Protein AF-A0A970BAY8-F1 (afdb_monomer)

Radius of gyration: 12.95 Å; Cα contacts (8 Å, |Δi|>4): 117; chains: 1; bounding box: 34×27×33 Å

pLDDT: mean 89.6, std 9.16, range [56.06, 97.62]

Foldseek 3Di:
DPLQDKDKAKDLPPDPAGPCQQVVLCVSEPDHDDPVCSVQLVVVCVVVVQKDWPDPCVPNSITMIIGGNPHVSSVVSVVVCPVVVVDDD

Solvent-accessible surface area (backbone atoms only — not comparable to full-atom values): 5271 Å² total; per-residue (Å²): 130,65,52,83,50,68,47,77,44,68,26,72,75,87,57,100,60,46,83,61,51,53,70,50,50,43,68,34,35,96,58,90,64,61,74,87,42,40,65,62,49,50,56,51,28,43,75,70,61,35,34,40,83,76,42,84,19,87,91,78,59,41,26,32,34,40,35,54,36,55,53,68,62,52,48,52,53,50,52,52,29,48,75,68,66,76,38,81,137

Mean predicted aligned error: 4.39 Å

Secondary structure (DSSP, 8-state):
--TTS-EEEEE-SSSSS-TTHHHHHHHH-SSPPPGGGHHHHHHHHHHTTSEEEEE--TTTS-EEEEE---HHHHHHHHHHHHHTTSS--

Structure (mmCIF, N/CA/C/O backbone):
data_AF-A0A970BAY8-F1
#
_entry.id   AF-A0A970BAY8-F1
#
loop_
_atom_site.group_PDB
_atom_site.id
_atom_site.type_symbol
_atom_site.label_atom_id
_atom_site.label_alt_id
_atom_site.label_comp_id
_atom_site.label_asym_id
_atom_site.label_entity_id
_atom_site.label_seq_id
_atom_site.pdbx_PDB_ins_code
_atom_site.Cartn_x
_atom_site.Cartn_y
_atom_site.Cartn_z
_atom_site.occupancy
_atom_site.B_iso_or_equiv
_atom_site.auth_seq_id
_atom_site.auth_comp_id
_atom_site.auth_asym_id
_atom_site.auth_atom_id
_atom_site.pdbx_PDB_model_num
ATOM 1 N N . MET A 1 1 ? 8.266 15.647 2.515 1.00 56.06 1 MET A N 1
ATOM 2 C CA . MET A 1 1 ? 7.504 14.823 1.559 1.00 56.06 1 MET A CA 1
ATOM 3 C C . MET A 1 1 ? 6.126 15.439 1.492 1.00 56.06 1 MET A C 1
ATOM 5 O O . MET A 1 1 ? 5.520 15.571 2.548 1.00 56.06 1 MET A O 1
ATOM 9 N N . ASN A 1 2 ? 5.699 15.925 0.327 1.00 57.38 2 ASN A N 1
ATOM 10 C CA . ASN A 1 2 ? 4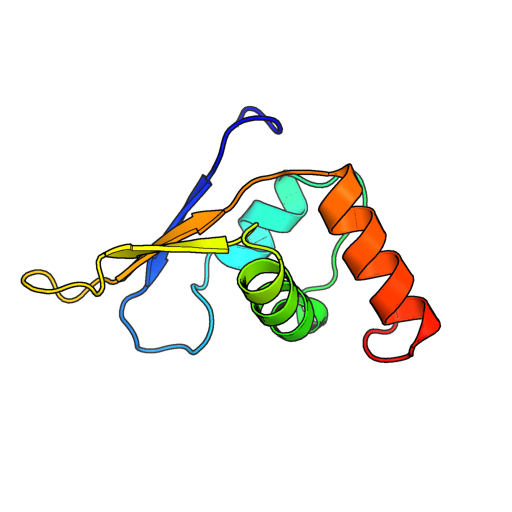.343 16.445 0.175 1.00 57.38 2 ASN A CA 1
ATOM 11 C C . ASN A 1 2 ? 3.377 15.256 0.281 1.00 57.38 2 ASN A C 1
ATOM 13 O O . ASN A 1 2 ? 3.509 14.327 -0.514 1.00 57.38 2 ASN A O 1
ATOM 17 N N . PRO A 1 3 ? 2.435 15.239 1.240 1.00 61.09 3 PRO A N 1
ATOM 18 C CA . PRO A 1 3 ? 1.479 14.141 1.389 1.00 61.09 3 PRO A CA 1
ATOM 19 C C . PRO A 1 3 ? 0.514 14.028 0.200 1.00 61.09 3 PRO A C 1
ATOM 21 O O . PRO A 1 3 ? -0.241 13.073 0.126 1.00 61.09 3 PRO A O 1
ATOM 24 N N . GLU A 1 4 ? 0.544 14.975 -0.737 1.00 69.75 4 GLU A N 1
ATOM 25 C CA . GLU A 1 4 ? -0.274 14.981 -1.953 1.00 69.75 4 GLU A CA 1
ATOM 26 C C . GLU A 1 4 ? 0.484 14.460 -3.188 1.00 69.75 4 GLU A C 1
ATOM 28 O O . GLU A 1 4 ? -0.126 14.157 -4.213 1.00 69.75 4 GLU A O 1
ATOM 33 N N . GLU A 1 5 ? 1.810 14.307 -3.102 1.00 83.00 5 GLU A N 1
ATOM 34 C CA . GLU A 1 5 ? 2.629 13.843 -4.221 1.00 83.00 5 GLU A CA 1
ATOM 35 C C . GLU A 1 5 ? 2.759 12.312 -4.235 1.00 83.00 5 GLU A C 1
ATOM 37 O O . GLU A 1 5 ? 2.951 11.690 -3.185 1.00 83.00 5 GLU A O 1
ATOM 42 N N . PRO A 1 6 ? 2.699 11.674 -5.421 1.00 90.69 6 PRO A N 1
ATOM 43 C CA . PRO A 1 6 ? 2.994 10.256 -5.551 1.00 90.69 6 PRO A CA 1
ATOM 44 C C . PRO A 1 6 ? 4.380 9.914 -5.014 1.00 90.69 6 PRO A C 1
ATOM 46 O O . PRO A 1 6 ? 5.341 10.657 -5.217 1.00 90.69 6 PRO A O 1
ATOM 49 N N . PHE A 1 7 ? 4.500 8.736 -4.412 1.00 92.62 7 PHE A N 1
ATOM 50 C CA . PHE A 1 7 ? 5.791 8.188 -4.023 1.00 92.62 7 PHE A CA 1
ATOM 51 C C . PHE A 1 7 ? 6.149 6.959 -4.837 1.00 92.62 7 PHE A C 1
ATOM 53 O O . PHE A 1 7 ? 5.284 6.249 -5.356 1.00 92.62 7 PHE A O 1
ATOM 60 N N . PHE A 1 8 ? 7.452 6.733 -4.970 1.00 92.81 8 PHE A N 1
ATOM 61 C CA . PHE A 1 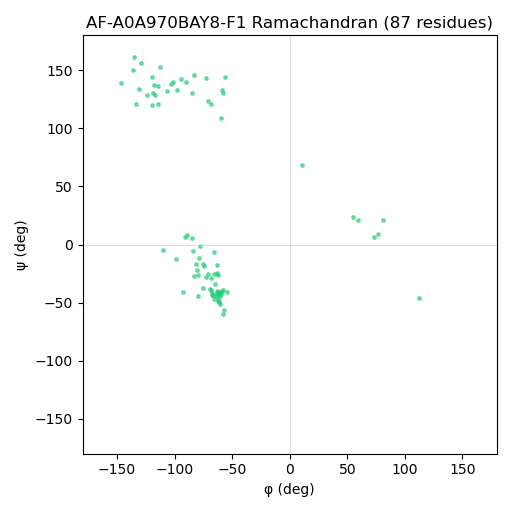8 ? 7.996 5.685 -5.815 1.00 92.81 8 PHE A CA 1
ATOM 62 C C . PHE A 1 8 ? 8.705 4.645 -4.963 1.00 92.81 8 PHE A C 1
ATOM 64 O O . PHE A 1 8 ? 9.451 4.985 -4.045 1.00 92.81 8 PHE A O 1
ATOM 71 N N . LEU A 1 9 ? 8.462 3.379 -5.279 1.00 93.44 9 LEU A N 1
ATOM 72 C CA . LEU A 1 9 ? 9.054 2.240 -4.594 1.00 93.44 9 LEU A CA 1
ATOM 73 C C . LEU A 1 9 ? 9.895 1.453 -5.587 1.00 93.44 9 LEU A C 1
ATOM 75 O O . LEU A 1 9 ? 9.461 1.212 -6.715 1.00 93.44 9 LEU A O 1
ATOM 79 N N . LEU A 1 10 ? 11.075 1.041 -5.141 1.00 91.38 10 LEU A N 1
ATOM 80 C CA . LEU A 1 10 ? 11.908 0.079 -5.845 1.00 91.38 10 LEU A CA 1
ATOM 81 C C . LEU A 1 10 ? 11.759 -1.279 -5.177 1.00 91.38 10 LEU A C 1
ATOM 83 O O . LEU A 1 10 ? 11.695 -1.377 -3.950 1.00 91.38 10 LEU A O 1
ATOM 87 N N . ASP A 1 11 ? 11.704 -2.304 -6.006 1.00 88.25 11 ASP A N 1
ATOM 88 C CA . ASP A 1 11 ? 11.506 -3.684 -5.609 1.00 88.25 11 ASP A CA 1
ATOM 89 C C . ASP A 1 11 ? 12.517 -4.554 -6.346 1.00 88.25 11 ASP A C 1
ATOM 91 O O . ASP A 1 11 ? 12.563 -4.547 -7.573 1.00 88.25 11 ASP A O 1
ATOM 95 N N . ASP A 1 12 ? 13.352 -5.268 -5.600 1.00 86.38 12 ASP A N 1
ATOM 96 C CA . ASP A 1 12 ? 14.357 -6.183 -6.147 1.00 86.38 12 ASP A CA 1
ATOM 97 C C . ASP A 1 12 ? 13.786 -7.582 -6.437 1.00 86.38 12 ASP A C 1
ATOM 99 O O . ASP A 1 12 ? 14.530 -8.502 -6.784 1.00 86.38 12 ASP A O 1
ATOM 103 N N . GLY A 1 13 ? 12.470 -7.758 -6.273 1.00 80.75 13 GLY A N 1
ATOM 104 C CA . GLY A 1 13 ? 11.755 -9.003 -6.529 1.00 80.75 13 GLY A CA 1
ATOM 105 C C . GLY A 1 13 ? 12.000 -10.088 -5.481 1.00 80.75 13 GLY A C 1
ATOM 106 O O . GLY A 1 13 ? 11.551 -11.219 -5.666 1.00 80.75 13 GLY A O 1
ATOM 107 N N . ARG A 1 14 ? 12.707 -9.788 -4.382 1.00 83.56 14 ARG A N 1
ATOM 108 C CA . ARG A 1 14 ? 12.956 -10.758 -3.300 1.00 83.56 14 ARG A CA 1
ATOM 109 C C . ARG A 1 14 ? 11.784 -10.882 -2.334 1.00 83.56 14 ARG A C 1
ATOM 111 O O . ARG A 1 14 ? 11.736 -11.839 -1.563 1.00 83.56 14 ARG A O 1
ATOM 118 N N . GLN A 1 15 ? 10.870 -9.916 -2.346 1.00 84.19 15 GLN A N 1
ATOM 119 C CA . GLN A 1 15 ? 9.718 -9.845 -1.454 1.00 84.19 15 GLN A CA 1
ATOM 120 C C . GLN A 1 15 ? 8.440 -9.630 -2.265 1.00 84.19 15 GLN A C 1
ATOM 122 O O . GLN A 1 15 ? 8.473 -9.109 -3.373 1.00 84.19 15 GLN A O 1
ATOM 127 N N . ALA A 1 16 ? 7.296 -10.025 -1.706 1.00 86.75 16 ALA A N 1
ATOM 128 C CA . ALA A 1 16 ? 6.003 -9.823 -2.363 1.00 86.75 16 ALA A CA 1
ATOM 129 C C . ALA A 1 16 ? 5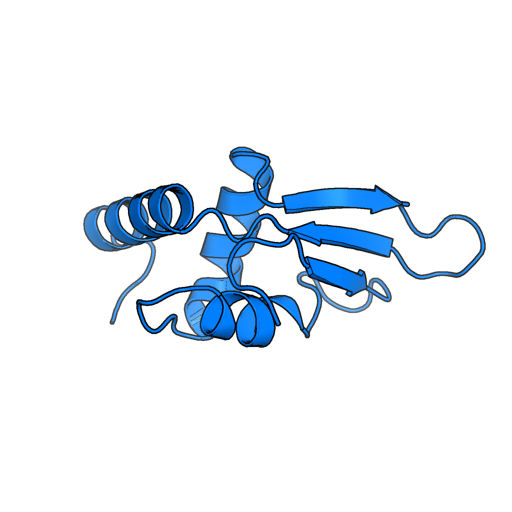.567 -8.345 -2.385 1.00 86.75 16 ALA A C 1
ATOM 131 O O . ALA A 1 16 ? 4.768 -7.943 -3.231 1.00 86.75 16 ALA A O 1
ATOM 132 N N . ILE A 1 17 ? 6.067 -7.554 -1.432 1.00 92.44 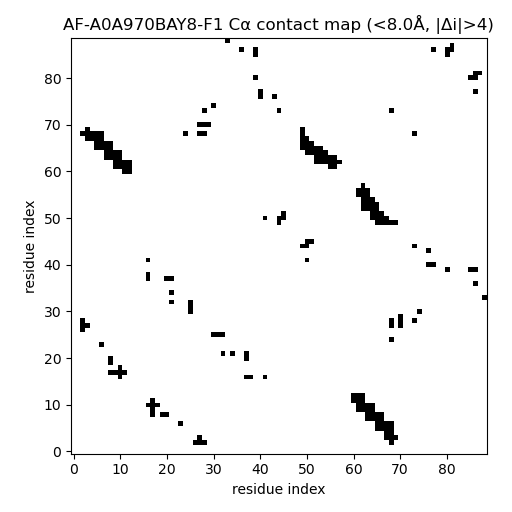17 ILE A N 1
ATOM 133 C CA . ILE A 1 17 ? 5.729 -6.147 -1.230 1.00 92.44 17 ILE A CA 1
ATOM 134 C C . ILE A 1 17 ? 7.047 -5.377 -1.102 1.00 92.44 17 ILE A C 1
ATOM 136 O O . ILE A 1 17 ? 7.914 -5.811 -0.340 1.00 92.44 17 ILE A O 1
ATOM 140 N N . PRO A 1 18 ? 7.216 -4.233 -1.788 1.00 92.56 18 PRO A N 1
ATOM 141 C CA . PRO A 1 18 ? 8.408 -3.417 -1.625 1.00 92.56 18 PRO A CA 1
ATOM 142 C C . PRO A 1 18 ? 8.562 -2.980 -0.156 1.00 92.56 18 PRO A C 1
ATOM 144 O O . PRO A 1 18 ? 7.605 -2.458 0.422 1.00 92.56 18 PRO A O 1
ATOM 147 N N . PRO A 1 19 ? 9.755 -3.100 0.451 1.00 90.62 19 PRO A N 1
ATOM 148 C CA . PRO A 1 19 ? 9.948 -2.901 1.894 1.00 90.62 19 PRO A CA 1
ATOM 149 C C . PRO A 1 19 ? 9.631 -1.474 2.363 1.00 90.62 19 PRO A C 1
ATOM 151 O O . PRO A 1 19 ? 9.283 -1.246 3.519 1.00 90.62 19 PRO A O 1
ATOM 154 N N . LEU A 1 20 ? 9.718 -0.493 1.461 1.00 93.31 20 LEU A N 1
ATOM 155 C CA . LEU A 1 20 ? 9.386 0.898 1.763 1.00 93.31 20 LEU A CA 1
ATOM 156 C C . LEU A 1 20 ? 7.887 1.212 1.652 1.00 93.31 20 LEU A C 1
ATOM 158 O O . LEU A 1 20 ? 7.485 2.316 2.007 1.00 93.31 20 LEU A O 1
ATOM 162 N N . PHE A 1 21 ? 7.047 0.274 1.204 1.00 94.62 21 PHE A N 1
ATOM 163 C CA . PHE A 1 21 ? 5.618 0.523 1.005 1.00 94.62 21 PHE A CA 1
ATOM 164 C C . PHE A 1 21 ? 4.921 0.983 2.288 1.00 94.62 21 PHE A C 1
ATOM 166 O O . PHE A 1 21 ? 4.391 2.092 2.331 1.00 94.62 21 PHE A O 1
ATOM 173 N N . TYR A 1 22 ? 4.962 0.159 3.337 1.00 94.12 22 TYR A N 1
ATOM 174 C CA . TYR A 1 22 ? 4.349 0.466 4.628 1.00 94.12 22 TYR A CA 1
ATOM 175 C C . TYR A 1 22 ? 4.867 1.777 5.246 1.00 94.12 22 TYR A C 1
ATOM 177 O O . TYR A 1 22 ? 4.053 2.671 5.498 1.00 94.12 22 TYR A O 1
ATOM 185 N N . PRO A 1 23 ? 6.187 1.964 5.463 1.00 93.25 23 PRO A N 1
ATOM 186 C CA . PRO A 1 23 ? 6.674 3.158 6.146 1.00 93.25 23 PRO A CA 1
ATOM 187 C C . PRO A 1 23 ? 6.438 4.443 5.345 1.00 93.25 23 PRO A C 1
ATOM 189 O O . PRO A 1 23 ? 6.362 5.514 5.946 1.00 93.25 23 PRO A O 1
ATOM 192 N N . MET A 1 24 ? 6.327 4.375 4.013 1.00 93.00 24 MET A N 1
ATOM 193 C CA . MET A 1 24 ? 5.960 5.538 3.200 1.00 93.00 24 MET A CA 1
ATOM 194 C C . MET A 1 24 ? 4.455 5.799 3.231 1.00 93.00 24 MET A C 1
ATOM 196 O O . MET A 1 24 ? 4.055 6.937 3.465 1.00 93.00 24 MET A O 1
ATOM 200 N N . LEU A 1 25 ? 3.620 4.766 3.094 1.00 92.75 25 LEU A N 1
ATOM 201 C CA . LEU A 1 25 ? 2.167 4.917 3.159 1.00 92.75 25 LEU A CA 1
ATOM 202 C C . LEU A 1 25 ? 1.714 5.468 4.519 1.00 92.75 25 LEU A C 1
ATOM 204 O O . LEU A 1 25 ? 0.934 6.415 4.566 1.00 92.75 25 LEU A O 1
ATOM 208 N N . ASN A 1 26 ? 2.261 4.945 5.619 1.00 92.25 26 ASN A N 1
ATOM 209 C CA . ASN A 1 26 ? 1.945 5.404 6.973 1.00 92.25 26 ASN A CA 1
ATOM 210 C C . ASN A 1 26 ? 2.336 6.878 7.212 1.00 92.25 26 ASN A C 1
ATOM 212 O O . ASN A 1 26 ? 1.732 7.551 8.035 1.00 92.25 26 ASN A O 1
ATOM 216 N N . LYS A 1 27 ? 3.326 7.408 6.477 1.00 89.44 27 LYS A N 1
ATOM 217 C CA . LYS A 1 27 ? 3.685 8.839 6.521 1.00 89.44 27 LYS A CA 1
ATOM 218 C C . LYS A 1 27 ? 2.752 9.721 5.693 1.00 89.44 27 LYS A C 1
ATOM 220 O O . LYS A 1 27 ? 2.651 10.912 5.973 1.00 89.44 27 LYS A O 1
ATOM 225 N N . CYS A 1 28 ? 2.128 9.169 4.656 1.00 87.12 28 CYS A N 1
ATOM 226 C CA . CYS A 1 28 ? 1.213 9.898 3.778 1.00 87.12 28 CYS A CA 1
ATOM 227 C C . CYS A 1 28 ? -0.206 9.989 4.351 1.00 87.12 28 CYS A C 1
ATOM 229 O O . CYS A 1 28 ? -0.937 10.920 4.021 1.00 87.12 28 CYS A O 1
ATOM 231 N N . LEU A 1 29 ? -0.609 9.031 5.188 1.00 87.12 29 LEU A N 1
ATOM 232 C CA . LEU A 1 29 ? -1.955 8.971 5.746 1.00 87.12 29 LEU A CA 1
ATOM 233 C C . LEU A 1 29 ? -2.035 9.645 7.117 1.00 87.12 29 LEU A C 1
ATOM 235 O O . LEU A 1 29 ? -1.142 9.530 7.948 1.00 87.12 29 LEU A O 1
ATOM 239 N N . ALA A 1 30 ? -3.156 10.321 7.370 1.00 84.50 30 ALA A N 1
ATOM 240 C CA . ALA A 1 30 ? -3.446 10.929 8.671 1.00 84.50 30 ALA A CA 1
ATOM 241 C C . ALA A 1 30 ? -3.834 9.896 9.745 1.00 84.50 30 ALA A C 1
ATOM 243 O O . ALA A 1 30 ? -3.808 10.196 10.936 1.00 84.50 30 ALA A O 1
ATOM 244 N N . VAL A 1 31 ? -4.235 8.694 9.322 1.00 83.19 31 VAL A N 1
ATOM 245 C CA . VAL A 1 31 ? -4.591 7.585 10.210 1.00 83.19 31 VAL A CA 1
ATOM 246 C C . VAL A 1 31 ? -3.397 6.639 10.341 1.00 83.19 31 VAL A C 1
ATOM 248 O O . VAL A 1 31 ? -2.827 6.274 9.311 1.00 83.19 31 VAL A O 1
ATOM 251 N N . PRO A 1 32 ? -3.030 6.219 11.566 1.00 85.06 32 PRO A N 1
ATOM 252 C CA . PRO A 1 32 ? -2.018 5.192 11.749 1.00 85.06 32 PRO A CA 1
ATOM 253 C C . PRO A 1 32 ? -2.429 3.907 11.033 1.00 85.06 32 PRO A C 1
ATOM 255 O O . PRO A 1 32 ? -3.551 3.423 11.188 1.00 85.06 32 PRO A O 1
ATOM 258 N N . VAL A 1 33 ? -1.505 3.368 10.251 1.00 90.88 33 VAL A N 1
ATOM 259 C CA . VAL A 1 33 ? -1.623 2.063 9.607 1.00 90.88 33 VAL A CA 1
ATOM 260 C C . VAL A 1 33 ? -0.764 1.078 10.390 1.00 90.88 33 VAL A C 1
ATOM 262 O O . VAL A 1 33 ? 0.353 1.420 10.775 1.00 90.88 33 VAL A O 1
ATOM 265 N N . LEU A 1 34 ? -1.263 -0.136 10.624 1.00 93.88 34 LEU A N 1
ATOM 266 C CA . LEU A 1 34 ? -0.454 -1.214 11.197 1.00 93.88 34 LEU A CA 1
ATOM 267 C C . LEU A 1 34 ? 0.351 -1.919 10.103 1.00 93.88 34 LEU A C 1
ATOM 269 O O . LEU A 1 34 ? -0.121 -2.074 8.975 1.00 93.88 34 LEU A O 1
ATOM 273 N N . GLU A 1 35 ? 1.557 -2.371 10.440 1.00 93.69 35 GLU A N 1
ATOM 274 C CA . GLU A 1 35 ? 2.444 -3.069 9.501 1.00 93.69 35 GLU A CA 1
ATOM 275 C C . GLU A 1 35 ? 1.787 -4.328 8.916 1.00 93.69 35 GLU A C 1
ATOM 277 O O . GLU A 1 35 ? 1.838 -4.546 7.705 1.00 93.69 35 GLU A O 1
ATOM 282 N N . ASP A 1 36 ? 1.048 -5.078 9.736 1.00 95.19 36 ASP A N 1
ATOM 283 C CA . ASP A 1 36 ? 0.333 -6.292 9.321 1.00 95.19 36 ASP A CA 1
ATOM 284 C C . ASP A 1 36 ? -0.766 -6.025 8.274 1.00 95.19 36 ASP A C 1
ATOM 286 O O . ASP A 1 36 ? -1.187 -6.930 7.551 1.00 95.19 36 ASP A O 1
ATOM 290 N N . TRP A 1 37 ? -1.217 -4.773 8.118 1.00 95.88 37 TRP A N 1
ATOM 291 C CA . TRP A 1 37 ? -2.187 -4.400 7.082 1.00 95.88 37 TRP A CA 1
ATOM 292 C C . TRP A 1 37 ? -1.543 -4.248 5.702 1.00 95.88 37 TRP A C 1
ATOM 294 O O . TRP A 1 37 ? -2.265 -4.150 4.706 1.00 95.88 37 TRP A O 1
ATOM 304 N N . ALA A 1 38 ? -0.207 -4.225 5.608 1.00 95.12 38 ALA A N 1
ATOM 305 C CA . ALA A 1 38 ? 0.513 -3.949 4.369 1.00 95.12 38 ALA A CA 1
ATOM 306 C C . ALA A 1 38 ? 0.087 -4.877 3.224 1.00 95.12 38 ALA A C 1
ATOM 308 O O . ALA A 1 38 ? -0.124 -4.398 2.113 1.00 95.12 38 ALA A O 1
ATOM 309 N N . GLY A 1 39 ? -0.124 -6.171 3.489 1.00 96.19 39 GLY A N 1
ATOM 310 C CA . GLY A 1 39 ? -0.602 -7.119 2.475 1.00 96.19 39 GLY A CA 1
ATOM 311 C C 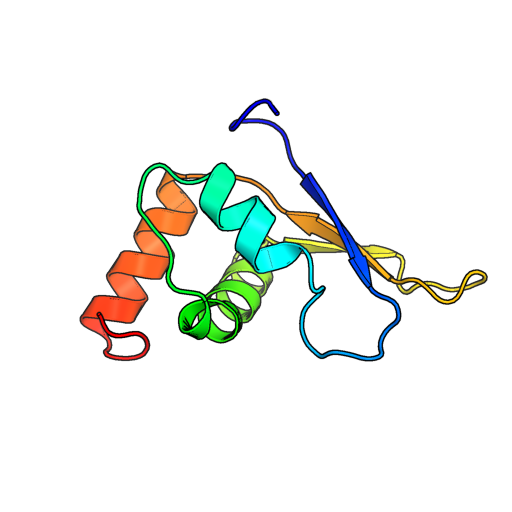. GLY A 1 39 ? -1.983 -6.764 1.926 1.00 96.19 39 GLY A C 1
ATOM 312 O O . GLY A 1 39 ? -2.169 -6.654 0.713 1.00 96.19 39 GLY A O 1
ATOM 313 N N . TYR A 1 40 ? -2.940 -6.504 2.818 1.00 97.06 40 TYR A N 1
ATOM 314 C CA . TYR A 1 40 ? -4.298 -6.115 2.435 1.00 97.06 40 TYR A CA 1
ATOM 315 C C . TYR A 1 40 ? -4.317 -4.788 1.659 1.00 97.06 40 TYR A C 1
ATOM 317 O O . TYR A 1 40 ? -4.998 -4.665 0.635 1.00 97.06 40 TYR A O 1
ATOM 325 N N . LEU A 1 41 ? -3.554 -3.797 2.125 1.00 96.75 4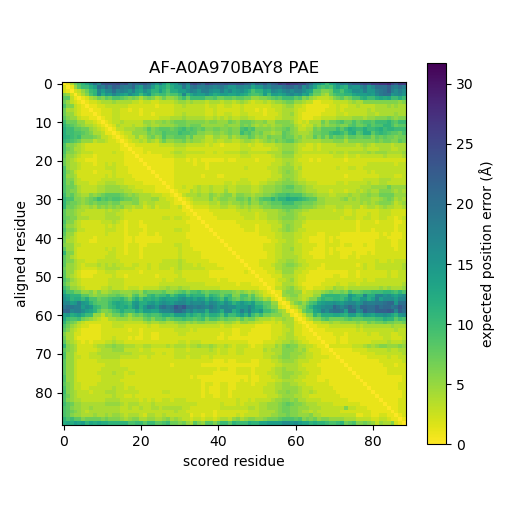1 LEU A N 1
ATOM 326 C CA . LEU A 1 41 ? -3.469 -2.475 1.504 1.00 96.75 41 LEU A CA 1
ATOM 327 C C . LEU A 1 41 ? -2.762 -2.518 0.150 1.00 96.75 41 LEU A C 1
ATOM 329 O O . LEU A 1 41 ? -3.196 -1.839 -0.779 1.00 96.75 41 LEU A O 1
ATOM 333 N N . TRP A 1 42 ? -1.721 -3.337 0.006 1.00 96.88 42 TRP A N 1
ATOM 334 C CA . TRP A 1 42 ? -1.014 -3.522 -1.257 1.00 96.88 42 TRP A CA 1
ATOM 335 C C . TRP A 1 42 ? -1.950 -4.064 -2.344 1.00 96.88 42 TRP A C 1
ATOM 337 O O . TRP A 1 42 ? -2.094 -3.460 -3.409 1.00 96.88 42 TRP A O 1
ATOM 347 N N . GLU A 1 43 ? -2.672 -5.147 -2.055 1.00 97.12 43 GLU A N 1
ATOM 348 C CA . GLU A 1 43 ? -3.565 -5.781 -3.031 1.00 97.12 43 GLU A CA 1
ATOM 349 C C . GLU A 1 43 ? -4.772 -4.899 -3.390 1.00 97.12 43 GLU A C 1
ATOM 351 O O . GLU A 1 43 ? -5.118 -4.736 -4.568 1.00 97.12 43 GLU A O 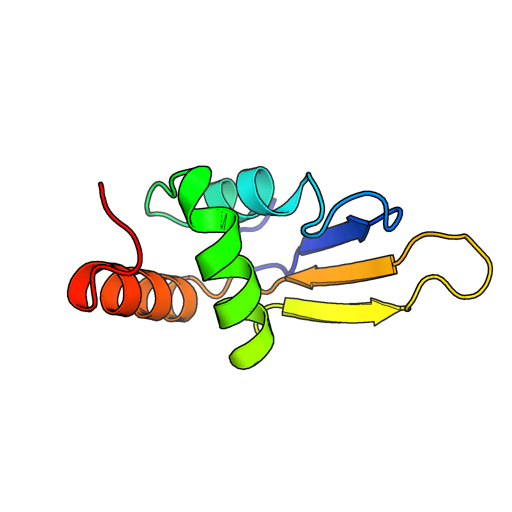1
ATOM 356 N N . ASN A 1 44 ? -5.378 -4.236 -2.400 1.00 97.62 44 ASN A N 1
ATOM 357 C CA . ASN A 1 44 ? -6.476 -3.302 -2.656 1.00 97.62 44 ASN A CA 1
ATOM 358 C C . ASN A 1 44 ? -6.009 -2.045 -3.398 1.00 97.62 44 ASN A C 1
ATOM 360 O O . ASN A 1 44 ? -6.697 -1.574 -4.309 1.00 97.62 44 ASN A O 1
ATOM 364 N N . GLY A 1 45 ? -4.833 -1.520 -3.052 1.00 96.88 45 GLY A N 1
ATOM 365 C CA . GLY A 1 45 ? -4.226 -0.379 -3.726 1.00 96.88 45 GLY A CA 1
ATOM 366 C C . GLY A 1 45 ? -3.946 -0.671 -5.198 1.00 96.88 45 GLY A C 1
ATOM 367 O O . GLY A 1 45 ? -4.234 0.163 -6.057 1.00 96.88 45 GLY A O 1
ATOM 368 N N . ARG A 1 46 ? -3.467 -1.878 -5.518 1.00 96.44 46 ARG A N 1
ATOM 369 C CA . ARG A 1 46 ? -3.286 -2.335 -6.906 1.00 96.44 46 ARG A CA 1
ATOM 370 C C . ARG A 1 46 ? -4.616 -2.472 -7.640 1.00 96.44 46 ARG A C 1
ATOM 372 O O . ARG A 1 46 ? -4.765 -1.940 -8.740 1.00 96.44 46 ARG A O 1
ATOM 379 N N . THR A 1 47 ? -5.603 -3.112 -7.016 1.00 96.75 47 THR A N 1
ATOM 380 C CA . THR A 1 47 ? -6.945 -3.310 -7.596 1.00 96.75 47 THR A CA 1
ATOM 381 C C . THR A 1 47 ? -7.625 -1.979 -7.931 1.00 96.75 47 THR A C 1
ATOM 383 O O . THR A 1 47 ? -8.229 -1.829 -8.992 1.00 96.75 47 THR A O 1
ATOM 386 N N . ARG A 1 48 ? -7.477 -0.975 -7.059 1.00 95.88 48 ARG A N 1
ATOM 387 C CA . ARG A 1 48 ? -8.049 0.371 -7.231 1.00 95.88 48 ARG A CA 1
ATOM 388 C C . ARG A 1 48 ? -7.141 1.346 -7.987 1.00 95.88 48 ARG A C 1
ATOM 390 O O . ARG A 1 48 ? -7.464 2.525 -8.074 1.00 95.88 48 ARG A O 1
ATOM 397 N N . ARG A 1 49 ? -6.021 0.872 -8.551 1.00 95.44 49 ARG A N 1
ATOM 398 C CA . ARG A 1 49 ? -5.022 1.675 -9.288 1.00 95.44 49 ARG A CA 1
ATOM 399 C C . ARG A 1 49 ? -4.374 2.811 -8.479 1.00 95.44 49 ARG A C 1
ATOM 401 O O . ARG A 1 49 ? -3.794 3.722 -9.066 1.00 95.44 49 ARG A O 1
ATOM 408 N N . LEU A 1 50 ? -4.404 2.734 -7.149 1.00 96.00 50 LEU A N 1
ATOM 409 C CA . LEU A 1 50 ? -3.595 3.589 -6.273 1.00 96.00 50 LEU A CA 1
ATOM 410 C C . LEU A 1 50 ? -2.120 3.185 -6.320 1.00 96.00 50 LEU A C 1
ATOM 412 O O . LEU A 1 50 ? -1.247 4.025 -6.141 1.00 96.00 50 LEU A O 1
ATOM 416 N N . ILE A 1 51 ? -1.847 1.910 -6.605 1.00 97.00 51 ILE A N 1
ATOM 417 C CA . ILE A 1 51 ? -0.509 1.361 -6.811 1.00 97.00 51 ILE A CA 1
ATOM 418 C C . ILE A 1 51 ? -0.401 0.91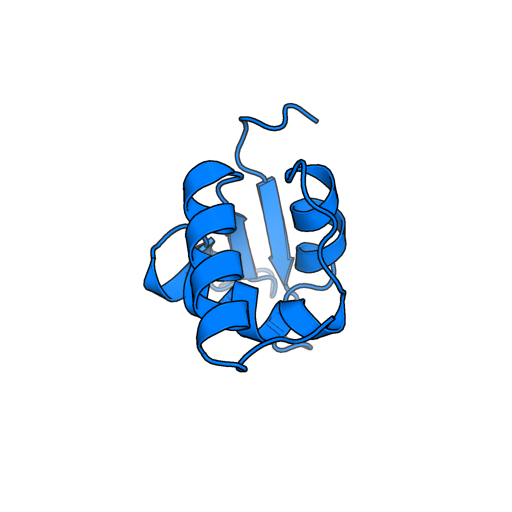5 -8.266 1.00 97.00 51 ILE A C 1
ATOM 420 O O . ILE A 1 51 ? -1.183 0.091 -8.735 1.00 97.00 51 ILE A O 1
ATOM 424 N N . THR A 1 52 ? 0.556 1.476 -8.999 1.00 96.00 52 THR A N 1
ATOM 425 C CA . THR A 1 52 ? 0.774 1.187 -10.421 1.00 96.00 52 THR A CA 1
ATOM 426 C C . THR A 1 52 ? 2.208 0.726 -10.644 1.00 96.00 52 THR A C 1
ATOM 428 O O . THR A 1 52 ? 3.144 1.415 -10.243 1.00 96.00 52 THR A O 1
ATOM 431 N N . LEU A 1 53 ? 2.387 -0.409 -11.321 1.00 93.44 53 LEU A N 1
ATOM 432 C CA . LEU A 1 53 ? 3.699 -0.837 -11.803 1.00 93.44 53 LEU A CA 1
ATOM 433 C C . LEU A 1 53 ? 4.127 0.071 -12.960 1.00 93.44 53 LEU A C 1
ATOM 435 O O . LEU A 1 53 ? 3.407 0.184 -13.950 1.00 93.44 53 LEU A O 1
ATOM 439 N N . LEU A 1 54 ? 5.285 0.711 -12.836 1.00 90.75 54 LEU A N 1
ATOM 440 C CA . LEU A 1 54 ? 5.859 1.559 -13.881 1.00 90.75 54 LEU A CA 1
ATOM 441 C C . LEU A 1 54 ? 6.812 0.779 -14.782 1.00 90.75 54 LEU A C 1
ATOM 443 O O . LEU A 1 54 ? 6.825 0.975 -15.993 1.00 90.75 54 LEU A O 1
ATOM 447 N N . ASN A 1 55 ? 7.622 -0.092 -14.184 1.00 84.69 55 ASN A N 1
ATOM 448 C CA . ASN A 1 55 ? 8.609 -0.899 -14.887 1.00 84.69 55 ASN A CA 1
ATOM 449 C C . ASN A 1 55 ? 8.753 -2.252 -14.182 1.00 84.69 55 ASN A C 1
ATOM 451 O O . ASN A 1 55 ? 8.787 -2.303 -12.955 1.00 84.69 55 ASN A O 1
ATOM 455 N N . LYS A 1 56 ? 8.857 -3.332 -14.961 1.00 80.38 56 LYS A N 1
ATOM 456 C CA . LYS A 1 56 ? 9.088 -4.706 -14.487 1.00 80.38 56 LYS A CA 1
ATOM 457 C C . LYS A 1 56 ? 10.547 -4.995 -14.103 1.00 80.38 56 LYS A C 1
ATOM 459 O O . LYS A 1 56 ? 10.848 -6.107 -13.693 1.00 80.38 56 LYS A O 1
ATOM 464 N N . GLY A 1 57 ? 11.443 -4.023 -14.257 1.00 73.62 57 GLY A N 1
ATOM 465 C CA . GLY A 1 57 ? 12.873 -4.187 -14.011 1.00 73.62 57 GLY A CA 1
ATOM 466 C C . GLY A 1 57 ? 13.633 -4.847 -15.154 1.00 73.62 57 GLY A C 1
ATOM 467 O O . GLY A 1 57 ? 14.733 -5.354 -14.932 1.00 73.62 57 GLY A O 1
ATOM 468 N N . G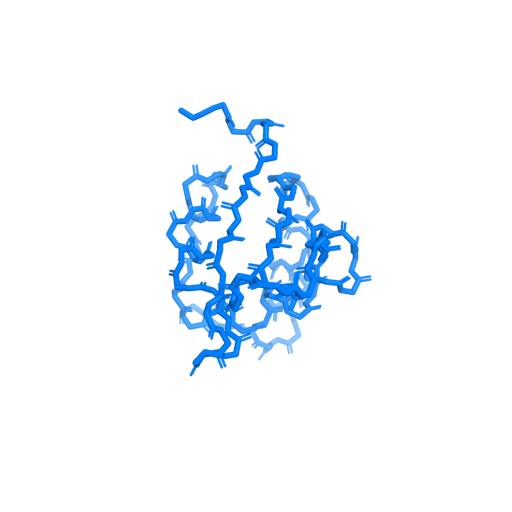LU A 1 58 ? 13.085 -4.819 -16.373 1.00 68.12 58 GLU A N 1
ATOM 469 C CA . GLU A 1 58 ? 13.785 -5.290 -17.570 1.00 68.12 58 GLU A CA 1
ATOM 470 C C . GLU A 1 58 ? 15.077 -4.470 -17.751 1.00 68.12 58 GLU A C 1
ATOM 472 O O . GLU A 1 58 ? 15.045 -3.271 -18.024 1.00 68.12 58 GLU A O 1
ATOM 477 N N . GLY A 1 59 ? 16.226 -5.112 -17.512 1.00 64.81 59 GLY A N 1
ATOM 478 C CA . GLY A 1 59 ? 17.567 -4.536 -17.655 1.00 64.81 59 GLY A CA 1
ATOM 479 C C . GLY A 1 59 ? 18.338 -4.336 -16.344 1.00 64.81 59 GLY A C 1
ATOM 480 O O . GLY A 1 59 ? 19.504 -4.712 -16.284 1.00 64.81 59 GLY A O 1
ATOM 481 N N . GLN A 1 60 ? 17.717 -3.783 -15.294 1.00 67.94 60 GLN A N 1
ATOM 482 C CA . GLN A 1 60 ? 18.415 -3.444 -14.033 1.00 67.94 60 GLN A CA 1
ATOM 483 C C . GLN A 1 60 ? 18.041 -4.319 -12.830 1.00 67.94 60 GLN A C 1
ATOM 485 O O . GLN A 1 60 ? 18.648 -4.176 -11.773 1.00 67.94 60 GLN A O 1
ATOM 490 N N . GLY A 1 61 ? 17.068 -5.225 -12.971 1.00 77.88 61 GLY A N 1
ATOM 491 C CA . GLY A 1 61 ? 16.679 -6.149 -11.899 1.00 77.88 61 GLY A CA 1
ATOM 492 C C . GLY A 1 61 ? 15.829 -5.528 -10.786 1.00 77.88 61 GLY A C 1
ATOM 493 O O . GLY A 1 61 ? 15.581 -6.198 -9.791 1.00 77.88 61 GLY A O 1
ATOM 494 N N . TYR A 1 62 ? 15.364 -4.285 -10.958 1.00 83.44 62 TYR A N 1
ATOM 495 C CA . TYR A 1 62 ? 14.467 -3.611 -10.017 1.00 83.44 62 TYR A CA 1
ATOM 496 C C . TYR A 1 62 ? 13.146 -3.235 -10.682 1.00 83.44 62 TYR A C 1
ATOM 498 O O . TYR A 1 62 ? 13.124 -2.440 -11.625 1.00 83.44 62 TYR A O 1
ATOM 506 N N . ALA A 1 63 ? 12.038 -3.758 -10.168 1.00 89.50 63 ALA A N 1
ATOM 507 C CA . ALA A 1 63 ? 10.715 -3.257 -10.492 1.00 89.50 63 ALA A CA 1
ATOM 508 C C . ALA A 1 63 ? 10.482 -1.901 -9.808 1.00 89.50 63 ALA A C 1
ATOM 510 O O . ALA A 1 63 ? 10.926 -1.656 -8.685 1.00 89.50 63 ALA A O 1
ATOM 511 N N . ALA A 1 64 ? 9.783 -1.005 -10.500 1.00 91.88 64 ALA A N 1
ATOM 512 C CA . ALA A 1 64 ? 9.462 0.324 -9.997 1.00 91.88 64 ALA A CA 1
ATOM 513 C C . ALA A 1 64 ? 7.950 0.497 -9.911 1.00 91.88 64 ALA A C 1
ATOM 515 O O . ALA A 1 64 ? 7.232 0.265 -10.887 1.00 91.88 64 ALA A O 1
ATOM 516 N N . TRP A 1 65 ? 7.472 0.956 -8.761 1.00 94.62 65 TRP A N 1
ATOM 517 C CA . TRP A 1 65 ? 6.058 1.174 -8.486 1.00 94.62 65 TRP A CA 1
ATOM 518 C C . TRP A 1 65 ? 5.799 2.638 -8.159 1.00 94.62 65 TRP A C 1
ATOM 520 O O . TRP A 1 65 ? 6.605 3.285 -7.498 1.00 94.62 65 TRP A O 1
ATOM 530 N N . ARG A 1 66 ? 4.646 3.146 -8.585 1.00 95.12 66 ARG A N 1
ATOM 531 C CA . ARG A 1 66 ? 4.101 4.435 -8.155 1.00 95.12 66 ARG A CA 1
ATOM 532 C C . ARG A 1 66 ? 2.937 4.193 -7.213 1.00 95.12 66 ARG A C 1
ATOM 534 O O . ARG A 1 66 ? 2.025 3.450 -7.573 1.00 95.12 66 ARG A O 1
ATOM 541 N N . VAL A 1 67 ? 2.928 4.878 -6.078 1.00 96.06 67 VAL A N 1
ATOM 542 C CA . VAL A 1 67 ? 1.821 4.878 -5.123 1.00 96.06 67 VAL A CA 1
ATOM 543 C C . VAL A 1 67 ? 1.242 6.283 -5.008 1.00 96.06 67 VAL A C 1
ATOM 545 O O . VAL A 1 67 ? 1.975 7.250 -4.806 1.00 96.06 67 VAL A O 1
ATOM 548 N N . LEU A 1 68 ? -0.074 6.396 -5.163 1.00 94.62 68 LEU A N 1
ATOM 549 C CA . LEU A 1 68 ? -0.820 7.629 -4.942 1.00 94.62 68 LEU A CA 1
ATOM 550 C C . LEU A 1 68 ? -1.160 7.749 -3.450 1.00 94.62 68 LEU A C 1
ATOM 552 O O . LEU A 1 68 ? -1.692 6.792 -2.884 1.00 94.62 68 LEU A O 1
ATOM 556 N N . PRO A 1 69 ? -0.895 8.895 -2.806 1.00 87.06 69 PRO A N 1
ATOM 557 C CA . PRO A 1 69 ? -1.165 9.063 -1.382 1.00 87.06 69 PRO A CA 1
ATOM 558 C C . PRO A 1 69 ? -2.655 9.246 -1.056 1.00 87.06 69 PRO A C 1
ATOM 560 O O . PRO A 1 69 ? -3.010 9.048 0.099 1.00 87.06 69 PRO A O 1
ATOM 563 N N . ALA A 1 70 ? -3.495 9.571 -2.057 1.00 91.50 70 ALA A N 1
ATOM 564 C CA . ALA A 1 70 ? -4.969 9.471 -2.123 1.00 91.50 70 ALA A CA 1
ATOM 565 C C . ALA A 1 70 ? -5.679 9.158 -0.780 1.00 91.50 70 ALA A C 1
ATOM 567 O O . ALA A 1 70 ? -6.163 8.038 -0.570 1.00 91.50 70 ALA A O 1
ATOM 568 N N . PRO A 1 71 ? -5.672 10.100 0.183 1.00 89.94 71 PRO A N 1
ATOM 569 C CA . PRO A 1 71 ? -5.937 9.778 1.583 1.00 89.94 71 PRO A CA 1
ATOM 570 C C . PRO A 1 71 ? -7.386 9.362 1.839 1.00 89.94 71 PRO A C 1
ATOM 572 O O . PRO A 1 71 ? -7.641 8.570 2.750 1.00 89.94 71 PRO A O 1
ATOM 575 N N . ASP A 1 72 ? -8.338 9.861 1.051 1.00 91.50 72 ASP A N 1
ATOM 576 C CA . ASP A 1 72 ? -9.746 9.493 1.183 1.00 91.50 72 ASP A CA 1
ATOM 577 C C . ASP A 1 72 ? -10.017 8.092 0.619 1.00 91.50 72 ASP A C 1
ATOM 579 O O . ASP A 1 72 ? -10.747 7.304 1.222 1.00 91.50 72 ASP A O 1
ATOM 583 N N . GLU A 1 73 ? -9.366 7.721 -0.477 1.00 94.50 73 GLU A N 1
ATOM 584 C CA . GLU A 1 73 ? -9.446 6.399 -1.088 1.00 94.50 73 GLU A CA 1
ATOM 585 C C . GLU A 1 73 ? -8.803 5.339 -0.193 1.00 94.50 73 GLU A C 1
ATOM 587 O O . GLU A 1 73 ? -9.390 4.276 0.031 1.00 94.50 73 GLU A O 1
ATOM 592 N N . TRP A 1 74 ? -7.636 5.639 0.382 1.00 95.00 74 TRP A N 1
ATOM 593 C CA . TRP A 1 74 ? -7.004 4.772 1.375 1.00 95.00 74 TRP A CA 1
ATOM 594 C C . TRP A 1 74 ? -7.866 4.614 2.624 1.00 95.00 74 TRP A C 1
ATOM 596 O O . TRP A 1 74 ? -8.030 3.496 3.116 1.00 95.00 74 TRP A O 1
ATOM 606 N N . ARG A 1 75 ? -8.496 5.695 3.099 1.00 93.69 75 ARG A N 1
ATOM 607 C CA . ARG A 1 75 ? -9.437 5.624 4.223 1.00 93.69 75 ARG A CA 1
ATOM 608 C C . ARG A 1 75 ? -10.619 4.711 3.912 1.00 93.69 75 ARG A C 1
ATOM 610 O O . ARG A 1 75 ? -10.981 3.902 4.761 1.00 93.69 75 ARG A O 1
ATOM 617 N N . GLN A 1 76 ? -11.183 4.780 2.706 1.00 95.19 76 GLN A N 1
ATOM 618 C CA . GLN A 1 76 ? -12.264 3.880 2.291 1.00 95.19 76 GLN A CA 1
ATOM 619 C C . GLN A 1 76 ? -11.819 2.411 2.259 1.00 95.19 76 GLN A C 1
ATOM 621 O O . GLN A 1 76 ? -12.583 1.538 2.670 1.00 95.19 76 GLN A O 1
ATOM 626 N N . ILE A 1 77 ? -10.596 2.122 1.798 1.00 96.19 77 ILE A N 1
ATOM 627 C CA . ILE A 1 77 ? -10.033 0.760 1.810 1.00 96.19 77 ILE A CA 1
ATOM 628 C C . ILE A 1 77 ? -9.902 0.244 3.248 1.00 96.19 77 ILE A C 1
ATOM 630 O O . ILE A 1 77 ? -10.320 -0.882 3.527 1.00 96.19 77 ILE A O 1
ATOM 634 N N . ILE A 1 78 ? -9.355 1.064 4.152 1.00 95.31 78 ILE A N 1
ATOM 635 C CA . ILE A 1 78 ? -9.175 0.718 5.569 1.00 95.31 78 ILE A CA 1
ATOM 636 C C . ILE A 1 78 ? -10.535 0.481 6.233 1.00 95.31 78 ILE A C 1
ATOM 638 O O . ILE A 1 78 ? -10.746 -0.554 6.857 1.00 95.31 78 ILE A O 1
ATOM 642 N N . GLN A 1 79 ? -11.495 1.390 6.046 1.00 94.88 79 GLN A N 1
ATOM 643 C CA . GLN A 1 79 ? -12.847 1.251 6.596 1.00 94.88 79 GLN A CA 1
ATOM 644 C C . GLN A 1 79 ? -13.550 -0.013 6.094 1.00 94.88 79 GLN A C 1
ATOM 646 O O . GLN A 1 79 ? -14.181 -0.718 6.880 1.00 94.88 79 GLN A O 1
ATOM 651 N N . ALA A 1 80 ? -13.429 -0.320 4.799 1.00 96.00 80 ALA A N 1
ATOM 652 C CA . ALA A 1 80 ? -13.977 -1.547 4.234 1.00 96.00 80 ALA A CA 1
ATOM 653 C C . ALA A 1 80 ? -13.309 -2.794 4.833 1.00 96.00 80 ALA A C 1
ATOM 655 O O . ALA A 1 80 ? -14.008 -3.747 5.164 1.00 96.00 80 ALA A O 1
ATOM 656 N N . GLY A 1 81 ? -11.986 -2.764 5.018 1.00 96.44 81 GLY A N 1
ATOM 657 C CA . GLY A 1 81 ? -11.219 -3.875 5.578 1.00 96.44 81 GLY A CA 1
ATOM 658 C C . GLY A 1 81 ? -11.556 -4.155 7.039 1.00 96.44 81 GLY A C 1
ATOM 659 O O . GLY A 1 81 ? -11.776 -5.310 7.389 1.00 96.44 81 GLY A O 1
ATOM 660 N N . LEU A 1 82 ? -11.675 -3.108 7.861 1.00 95.44 82 LEU A N 1
ATOM 661 C CA . LEU A 1 82 ? -12.096 -3.225 9.260 1.00 95.44 82 LEU A CA 1
ATOM 662 C C . LEU A 1 82 ? -13.533 -3.753 9.364 1.00 95.44 82 LEU A C 1
ATOM 664 O O . LEU A 1 82 ? -13.810 -4.649 10.153 1.00 95.44 82 LEU A O 1
ATOM 668 N N . LYS A 1 83 ? -14.456 -3.239 8.537 1.00 96.69 83 LYS A N 1
ATOM 669 C CA . LYS A 1 83 ? -15.861 -3.685 8.527 1.00 96.69 83 LYS A CA 1
ATOM 670 C C . LYS A 1 83 ? -16.017 -5.144 8.086 1.00 96.69 83 LYS A C 1
ATOM 672 O O . LYS A 1 83 ? -16.937 -5.814 8.539 1.00 96.69 83 LYS A O 1
ATOM 677 N N . ALA A 1 84 ? -15.167 -5.597 7.169 1.00 96.56 84 ALA A N 1
ATOM 678 C CA . ALA A 1 84 ? -15.158 -6.965 6.662 1.00 96.56 84 ALA A CA 1
ATOM 679 C C . ALA A 1 84 ? -14.231 -7.901 7.458 1.00 96.56 84 ALA A C 1
ATOM 681 O O . ALA A 1 84 ? -14.014 -9.024 7.014 1.00 96.56 84 ALA A O 1
ATOM 682 N N . GLU A 1 85 ? -13.648 -7.433 8.570 1.00 95.56 85 GLU A N 1
ATOM 683 C CA . GLU A 1 85 ? -12.711 -8.188 9.422 1.00 95.56 85 GLU A CA 1
ATOM 684 C C . GLU A 1 85 ? -11.491 -8.756 8.665 1.00 95.56 85 GLU A C 1
ATOM 686 O O . GLU A 1 85 ? -10.855 -9.716 9.089 1.00 95.56 85 GLU A O 1
ATOM 691 N N . CYS A 1 86 ? -11.133 -8.146 7.531 1.00 95.31 86 CYS A N 1
ATOM 692 C CA . CYS A 1 86 ? -9.950 -8.511 6.745 1.00 95.31 86 CYS A CA 1
ATOM 693 C C . CYS A 1 86 ? -8.660 -7.913 7.330 1.00 95.31 86 CYS A C 1
ATOM 695 O O . CYS A 1 86 ? -7.565 -8.388 7.040 1.00 95.31 86 CYS A O 1
ATOM 697 N N . ILE A 1 87 ? -8.801 -6.849 8.121 1.00 95.44 87 ILE A N 1
ATOM 698 C CA . ILE A 1 87 ? -7.765 -6.234 8.953 1.00 95.44 87 ILE A CA 1
ATOM 699 C C . ILE A 1 87 ? -8.380 -5.924 10.321 1.00 95.44 87 ILE A C 1
ATOM 701 O O . ILE A 1 87 ? -9.582 -5.671 10.414 1.00 95.44 87 ILE A O 1
ATOM 705 N N . VAL A 1 88 ? -7.565 -5.942 11.373 1.00 92.06 88 VAL A N 1
ATOM 706 C CA . VAL A 1 88 ? -7.989 -5.737 12.770 1.00 92.06 88 VAL A CA 1
ATOM 707 C C . VAL A 1 88 ? -7.039 -4.781 13.495 1.00 92.06 88 VAL A C 1
ATOM 709 O O . VAL A 1 88 ? -5.933 -4.542 13.006 1.00 92.06 88 VAL A O 1
ATOM 712 N N . PHE A 1 89 ? -7.498 -4.211 14.614 1.00 83.31 89 PHE A N 1
ATOM 713 C CA . PHE A 1 89 ? -6.705 -3.344 15.496 1.00 83.31 89 PHE A CA 1
ATOM 714 C C . PHE A 1 89 ? -5.664 -4.115 16.307 1.00 83.31 89 PHE A C 1
ATOM 716 O O . PHE A 1 89 ? -5.937 -5.292 16.635 1.00 83.31 89 PHE A O 1
#

Nearest PDB structures (foldseek):
  7jpq-assembly1_E  TM=4.496E-01  e=1.722E-01  Homo sapiens
  7jpp-assembly1_E  TM=4.349E-01  e=6.993E-01  Homo sapiens
  4rbr-assembly1_B  TM=4.149E-01  e=1.457E+00  Staphylococcus aureus subsp. aureus CN1
  3bpv-assembly1_A-2  TM=3.968E-01  e=1.780E+00  unclassified
  2dqr-assembly1_B  TM=3.863E-01  e=4.529E+00  Bacillus subtilis

Sequence (89 aa):
MNPEEPFFLLDDGRQAIPPLFYPMLNKCLAVPVLEDWAGYLWENGRTRRLITLLNKGEGQGYAAWRVLPAPDEWRQIIQAGLKAECIVF